Protein AF-Q6N7K7-F1 (afdb_monomer_lite)

Foldseek 3Di:
DDDDDDDDDDDDDDPDDDDDDDCPDDPPPDPPPDPVLVVLVVLLVVLVVVVQWDWDWDQDPPPRDTWTWIWGWDDDDPDIDTHTNDTDDPPDVVVVDFPADPVGDGDDDD

Secondary structure (DSSP, 8-state):
------------PPS--------------S----HHHHHHHHHHHHHHHTT-EEEEEEE-TTT--EEEEEEEEEEETTEEEEEEEEEPPSS-HHHH-PPBPTTSSB----

Organism: Rhodopseudomonas palustris (strain ATCC BAA-98 / CGA009) (NCBI:txid258594)

Structure (mmCIF, N/CA/C/O backbone):
data_AF-Q6N7K7-F1
#
_entry.id   AF-Q6N7K7-F1
#
loop_
_atom_site.group_PDB
_atom_site.id
_atom_site.type_symbol
_atom_site.label_atom_id
_atom_site.label_alt_id
_atom_site.label_comp_id
_atom_site.label_asym_id
_atom_site.label_entity_id
_atom_site.label_seq_id
_atom_site.pdbx_PDB_ins_code
_atom_site.Cartn_x
_atom_site.Cartn_y
_atom_site.Cartn_z
_atom_site.occupancy
_atom_site.B_iso_or_equiv
_atom_site.auth_seq_id
_atom_site.auth_comp_id
_atom_site.auth_asym_id
_atom_site.auth_atom_id
_atom_site.pdbx_PDB_model_num
ATOM 1 N N . MET A 1 1 ? -60.579 -56.549 -20.892 1.00 37.28 1 MET A N 1
ATOM 2 C CA . MET A 1 1 ? -60.258 -57.790 -21.627 1.00 37.28 1 MET A CA 1
ATOM 3 C C . MET A 1 1 ? -58.880 -57.638 -22.254 1.00 37.28 1 MET A C 1
ATOM 5 O O . MET A 1 1 ? -58.691 -56.672 -22.971 1.00 37.28 1 MET A O 1
ATOM 9 N N . ASN A 1 2 ? -57.978 -58.568 -21.915 1.00 38.53 2 ASN A N 1
ATOM 10 C CA . ASN A 1 2 ? -56.699 -58.967 -22.539 1.00 38.53 2 ASN A CA 1
ATOM 11 C C . ASN A 1 2 ? -55.627 -57.902 -22.849 1.00 38.53 2 ASN A C 1
ATOM 13 O O . ASN A 1 2 ? -55.846 -57.016 -23.657 1.00 38.53 2 ASN A O 1
ATOM 17 N N . ILE A 1 3 ? -54.499 -57.844 -22.122 1.00 47.34 3 ILE A N 1
ATOM 18 C CA . ILE A 1 3 ? -53.346 -58.777 -21.9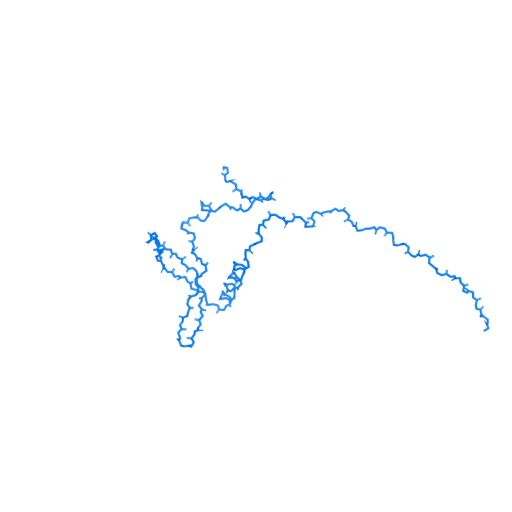66 1.00 47.34 3 ILE A CA 1
ATOM 19 C C . ILE A 1 3 ? -52.261 -58.556 -23.044 1.00 47.34 3 ILE A C 1
ATOM 21 O O . ILE A 1 3 ? -52.442 -58.873 -24.210 1.00 47.34 3 ILE A O 1
ATOM 25 N N . ALA A 1 4 ? -51.121 -58.069 -22.542 1.00 47.25 4 ALA A N 1
ATOM 26 C CA . ALA A 1 4 ? -49.721 -58.356 -22.876 1.00 47.25 4 ALA A CA 1
ATOM 27 C C . ALA A 1 4 ? -49.215 -58.320 -24.331 1.00 47.25 4 ALA A C 1
ATOM 29 O O . ALA A 1 4 ? -49.507 -59.169 -25.163 1.00 47.25 4 ALA A O 1
ATOM 30 N N . GLY A 1 5 ? -48.225 -57.444 -24.520 1.00 46.12 5 GLY A N 1
ATOM 31 C CA . GLY A 1 5 ? -47.206 -57.542 -25.560 1.00 46.12 5 GLY A CA 1
ATOM 32 C C . GLY A 1 5 ? -45.954 -56.760 -25.164 1.00 46.12 5 GLY A C 1
ATOM 33 O O . GLY A 1 5 ? -45.655 -55.732 -25.759 1.00 46.12 5 GLY A O 1
ATOM 34 N N . ARG A 1 6 ? -45.239 -57.214 -24.123 1.00 48.81 6 ARG A N 1
ATOM 35 C CA . ARG A 1 6 ? -43.880 -56.738 -23.806 1.00 48.81 6 ARG A CA 1
ATOM 36 C C . ARG A 1 6 ? -42.963 -56.995 -25.010 1.00 48.81 6 ARG A C 1
ATOM 38 O O . ARG A 1 6 ? -42.866 -58.132 -25.462 1.00 48.81 6 ARG A O 1
ATOM 45 N N . ARG A 1 7 ? -42.219 -55.980 -25.451 1.00 55.69 7 ARG A N 1
ATOM 46 C CA . ARG A 1 7 ? -40.924 -56.151 -26.132 1.00 55.69 7 ARG A CA 1
ATOM 47 C C . ARG A 1 7 ? -39.838 -55.447 -25.302 1.00 55.69 7 ARG A C 1
ATOM 49 O O . ARG A 1 7 ? -40.153 -54.441 -24.666 1.00 55.69 7 ARG A O 1
ATOM 56 N N . PRO A 1 8 ? -38.618 -56.004 -25.224 1.00 50.25 8 PRO A N 1
ATOM 57 C CA . PRO A 1 8 ? -37.585 -55.554 -24.297 1.00 50.25 8 PRO A CA 1
ATOM 58 C C . PRO A 1 8 ? -36.892 -54.269 -24.764 1.00 50.25 8 PRO A C 1
ATOM 60 O O . PRO A 1 8 ? -36.910 -53.918 -25.941 1.00 50.25 8 PRO A O 1
ATOM 63 N N . ALA A 1 9 ? -36.297 -53.584 -23.791 1.00 51.38 9 ALA A N 1
ATOM 64 C CA . ALA A 1 9 ? -35.598 -52.316 -23.918 1.00 51.38 9 ALA A CA 1
ATOM 65 C C . ALA A 1 9 ? -34.130 -52.456 -24.376 1.00 51.38 9 ALA A C 1
ATOM 67 O O . ALA A 1 9 ? -33.501 -53.481 -24.118 1.00 51.38 9 ALA A O 1
ATOM 68 N N . ALA A 1 10 ? -33.623 -51.328 -24.901 1.00 52.44 10 ALA A N 1
ATOM 69 C CA . ALA A 1 10 ? -32.238 -50.816 -24.943 1.00 52.44 10 ALA A CA 1
ATOM 70 C C . ALA A 1 10 ? -31.528 -50.792 -26.319 1.00 52.44 10 ALA A C 1
ATOM 72 O O . ALA A 1 10 ? -31.770 -51.681 -27.133 1.00 52.44 10 ALA A O 1
ATOM 73 N N . PRO A 1 11 ? -30.600 -49.834 -26.567 1.00 48.53 11 PRO A N 1
ATOM 74 C CA . PRO A 1 11 ? -30.250 -48.638 -25.786 1.00 48.53 11 PRO A CA 1
ATOM 75 C C . PRO A 1 11 ? -30.586 -47.314 -26.504 1.00 48.53 11 PRO A C 1
ATOM 77 O O . PRO A 1 11 ? -30.493 -47.180 -27.722 1.00 48.53 11 PRO A O 1
ATOM 80 N N . LEU A 1 12 ? -30.925 -46.299 -25.709 1.00 52.81 12 LEU A N 1
ATOM 81 C CA . LEU A 1 12 ? -30.865 -44.899 -26.120 1.00 52.81 12 LEU A CA 1
ATOM 82 C C . LEU A 1 12 ? -29.385 -44.516 -26.253 1.00 52.81 12 LEU A C 1
ATOM 84 O O . LEU A 1 12 ? -28.721 -44.274 -25.248 1.00 52.81 12 LEU A O 1
ATOM 88 N N . HIS A 1 13 ? -28.864 -44.466 -27.476 1.00 56.09 13 HIS A N 1
ATOM 89 C CA . HIS A 1 13 ? -27.692 -43.642 -27.752 1.00 56.09 13 HIS A CA 1
ATOM 90 C C . HIS A 1 13 ? -28.170 -42.187 -27.869 1.00 56.09 13 HIS A C 1
ATOM 92 O O . HIS A 1 13 ? -29.000 -41.910 -28.740 1.00 56.09 13 HIS A O 1
ATOM 98 N N . PRO A 1 14 ? -27.705 -41.251 -27.025 1.00 62.38 14 PRO A N 1
ATOM 99 C CA . PRO A 1 14 ? -27.903 -39.838 -27.301 1.00 62.38 14 PRO A CA 1
ATOM 100 C C . PRO A 1 14 ? -27.091 -39.460 -28.552 1.00 62.38 14 PRO A C 1
ATOM 102 O O . PRO A 1 14 ? -25.920 -39.840 -28.662 1.00 62.38 14 PRO A O 1
ATOM 105 N N . PRO A 1 15 ? -27.691 -38.745 -29.515 1.00 55.19 15 PRO A N 1
ATOM 106 C CA . PRO A 1 15 ? -26.957 -38.181 -30.628 1.00 55.19 15 PRO A CA 1
ATOM 107 C C . PRO A 1 15 ? -26.253 -36.906 -30.139 1.00 55.19 15 PRO A C 1
ATOM 109 O O . PRO A 1 15 ? -26.805 -36.159 -29.337 1.00 55.19 15 PRO A O 1
ATOM 112 N N . PHE A 1 16 ? -25.061 -36.653 -30.672 1.00 55.38 16 PHE A N 1
ATOM 113 C CA . PHE A 1 16 ? -24.270 -35.433 -30.488 1.00 55.38 16 PHE A CA 1
ATOM 114 C C . PHE A 1 16 ? -23.625 -35.237 -29.108 1.00 55.38 16 PHE A C 1
ATOM 116 O O . PHE A 1 16 ? -24.264 -35.024 -28.082 1.00 55.38 16 PHE A O 1
ATOM 123 N N . GLY A 1 17 ? -22.292 -35.301 -29.132 1.00 53.22 17 GLY A N 1
ATOM 124 C CA . GLY A 1 17 ? -21.422 -34.915 -28.034 1.00 53.22 17 GLY A CA 1
ATOM 125 C C . GLY A 1 17 ? -21.401 -33.400 -27.799 1.00 53.22 17 GLY A C 1
ATOM 126 O O . GLY A 1 17 ? -22.052 -32.641 -28.522 1.00 53.22 17 GLY A O 1
ATOM 127 N N . PRO A 1 18 ? -20.657 -32.957 -26.774 1.00 58.69 18 PRO A N 1
ATOM 128 C CA . PRO A 1 18 ? -20.557 -31.546 -26.428 1.00 58.69 18 PRO A CA 1
ATOM 129 C C . PRO A 1 18 ? -19.988 -30.738 -27.608 1.00 58.69 18 PRO A C 1
ATOM 131 O O . PRO A 1 18 ? -19.100 -31.237 -28.308 1.00 58.69 18 PRO A O 1
ATOM 134 N N . PRO A 1 19 ? -20.471 -29.504 -27.847 1.00 54.28 19 PRO A N 1
ATOM 135 C CA . PRO A 1 19 ? -19.916 -28.638 -28.874 1.00 54.28 19 PRO A CA 1
ATOM 136 C C . PRO A 1 19 ? -18.437 -28.361 -28.582 1.00 54.28 19 PRO A C 1
ATOM 138 O O . PRO A 1 19 ? -18.074 -27.668 -27.635 1.00 54.28 19 PRO A O 1
ATOM 141 N N . SER A 1 20 ? -17.583 -28.924 -29.430 1.00 63.03 20 SER A N 1
ATOM 142 C CA . SER A 1 20 ? -16.201 -28.517 -29.636 1.00 63.03 20 SER A CA 1
ATOM 143 C C . SER A 1 20 ? -16.190 -27.117 -30.249 1.00 63.03 20 SER A C 1
ATOM 145 O O . SER A 1 20 ? -16.607 -26.957 -31.397 1.00 63.03 20 SER A O 1
ATOM 147 N N . GLY A 1 21 ? -15.719 -26.107 -29.517 1.00 52.62 21 GLY A N 1
ATOM 148 C CA . GLY A 1 21 ? -15.513 -24.784 -30.110 1.00 52.62 21 GLY A CA 1
ATOM 149 C C . GLY A 1 21 ? -15.531 -23.628 -29.124 1.00 52.62 21 GLY A C 1
ATOM 150 O O . GLY A 1 21 ? -16.457 -22.827 -29.126 1.00 52.62 21 GLY A O 1
ATOM 151 N N . GLY A 1 22 ? -14.484 -23.524 -28.317 1.00 45.19 22 GLY A N 1
ATOM 152 C CA . GLY A 1 22 ? -14.170 -22.326 -27.548 1.00 45.19 22 GLY A CA 1
ATOM 153 C C . GLY A 1 22 ? -13.113 -22.660 -26.503 1.00 45.19 22 GLY A C 1
ATOM 154 O O . GLY A 1 22 ? -13.268 -23.680 -25.829 1.00 45.19 22 GLY A O 1
ATOM 155 N N . PRO A 1 23 ? -12.042 -21.865 -26.346 1.00 43.69 23 PRO A N 1
ATOM 156 C CA . PRO A 1 23 ? -11.114 -22.037 -25.242 1.00 43.69 23 PRO A CA 1
ATOM 157 C C . PRO A 1 23 ? -11.798 -21.539 -23.962 1.00 43.69 23 PRO A C 1
ATOM 159 O O . PRO A 1 23 ? -11.481 -20.482 -23.431 1.00 43.69 23 PRO A O 1
ATOM 162 N N . PHE A 1 24 ? -12.781 -22.287 -23.467 1.00 48.78 24 PHE A N 1
ATOM 163 C CA . PHE A 1 24 ? -13.138 -22.216 -22.062 1.00 48.78 24 PHE A CA 1
ATOM 164 C C . PHE A 1 24 ? -12.042 -22.975 -21.314 1.00 48.78 24 PHE A C 1
ATOM 166 O O . PHE A 1 24 ? -11.950 -24.194 -21.413 1.00 48.78 24 PHE A O 1
ATOM 173 N N . PHE A 1 25 ? -11.203 -22.210 -20.616 1.00 44.50 25 PHE A N 1
ATOM 174 C CA . PHE A 1 25 ? -10.098 -22.654 -19.765 1.00 44.50 25 PHE A CA 1
ATOM 175 C C . PHE A 1 25 ? -8.890 -23.289 -20.473 1.00 44.50 25 PHE A C 1
ATOM 177 O O . PHE A 1 25 ? -8.724 -24.501 -20.547 1.00 44.50 25 PHE A O 1
ATOM 184 N N . CYS A 1 26 ? -7.958 -22.421 -20.864 1.00 46.56 26 CYS A N 1
ATOM 185 C CA . CYS A 1 26 ? -6.532 -22.681 -20.672 1.00 46.56 26 CYS A CA 1
ATOM 186 C C . CYS A 1 26 ? -5.885 -21.386 -20.150 1.00 46.56 26 CYS A C 1
ATOM 188 O O . CYS A 1 26 ? -5.195 -20.684 -20.877 1.00 46.56 26 CYS A O 1
ATOM 190 N N . GLN A 1 27 ? -6.200 -21.002 -18.910 1.00 46.91 27 GLN A N 1
ATOM 191 C CA . GLN A 1 27 ? -5.456 -19.975 -18.167 1.00 46.91 27 GLN A CA 1
ATOM 192 C C . GLN A 1 27 ? -4.796 -20.654 -16.969 1.00 46.91 27 GLN A C 1
ATOM 194 O O . GLN A 1 27 ? -5.143 -20.419 -15.821 1.00 46.91 27 GLN A O 1
ATOM 199 N N . GLU A 1 28 ? -3.872 -21.559 -17.266 1.00 54.41 28 GLU A N 1
ATOM 200 C CA . GLU A 1 28 ? -3.092 -22.293 -16.271 1.00 54.41 28 GLU A CA 1
ATOM 201 C C . GLU A 1 28 ? -1.603 -22.018 -16.507 1.00 54.41 28 GLU A C 1
ATOM 203 O O . GLU A 1 28 ? -0.852 -22.962 -16.660 1.00 54.41 28 GLU A O 1
ATOM 208 N N . LEU A 1 29 ? -1.171 -20.751 -16.627 1.00 57.41 29 LEU A N 1
ATOM 209 C CA . LEU A 1 29 ? 0.247 -20.341 -16.530 1.00 57.41 29 LEU A CA 1
ATOM 210 C C . LEU A 1 29 ? 0.390 -18.842 -16.176 1.00 57.41 29 LEU A C 1
ATOM 212 O O . LEU A 1 29 ? 1.009 -18.056 -16.885 1.00 57.41 29 LEU A O 1
ATOM 216 N N . ALA A 1 30 ? -0.155 -18.439 -15.037 1.00 57.00 30 ALA A N 1
ATOM 217 C CA . ALA A 1 30 ? 0.433 -17.387 -14.211 1.00 57.00 30 ALA A CA 1
ATOM 218 C C . ALA A 1 30 ? 0.412 -17.963 -12.799 1.00 57.00 30 ALA A C 1
ATOM 220 O O . ALA A 1 30 ? -0.584 -18.597 -12.448 1.00 57.00 30 ALA A O 1
ATOM 221 N N . MET A 1 31 ? 1.489 -17.841 -12.012 1.00 60.69 31 MET A N 1
ATOM 222 C CA . MET A 1 31 ? 1.417 -18.310 -10.624 1.00 60.69 31 MET A CA 1
ATOM 223 C C . MET A 1 31 ? 0.152 -17.709 -10.003 1.00 60.69 31 MET A C 1
ATOM 225 O O . MET A 1 31 ? -0.002 -16.484 -10.082 1.00 60.69 31 MET A O 1
ATOM 229 N N . PRO A 1 32 ? -0.771 -18.532 -9.469 1.00 79.19 32 PRO A N 1
ATOM 230 C CA . PRO A 1 32 ? -1.976 -18.005 -8.861 1.00 79.19 32 PRO A CA 1
ATOM 231 C C . PRO A 1 32 ? -1.525 -16.975 -7.835 1.00 79.19 32 PRO A C 1
ATOM 233 O O . PRO A 1 32 ? -0.543 -17.201 -7.120 1.00 79.19 32 PRO A O 1
ATOM 236 N N . ILE A 1 33 ? -2.182 -15.814 -7.840 1.00 80.94 33 ILE A N 1
ATOM 237 C CA . ILE A 1 33 ? -1.932 -14.764 -6.856 1.00 80.94 33 ILE A CA 1
ATOM 238 C C . ILE A 1 33 ? -1.785 -15.447 -5.489 1.00 80.94 33 ILE A C 1
ATOM 240 O O . ILE A 1 33 ? -2.689 -16.197 -5.113 1.00 80.94 33 ILE A O 1
ATOM 244 N N . PRO A 1 34 ? -0.653 -15.275 -4.781 1.00 89.75 34 PRO A N 1
ATOM 245 C CA . PRO A 1 34 ? -0.402 -16.038 -3.569 1.00 89.75 34 PRO A CA 1
ATOM 246 C C . PRO A 1 34 ? -1.552 -15.910 -2.566 1.00 89.75 34 PRO A C 1
ATOM 248 O O . PRO A 1 34 ? -2.106 -14.823 -2.402 1.00 89.75 34 PRO A O 1
ATOM 251 N N . ASP A 1 35 ? 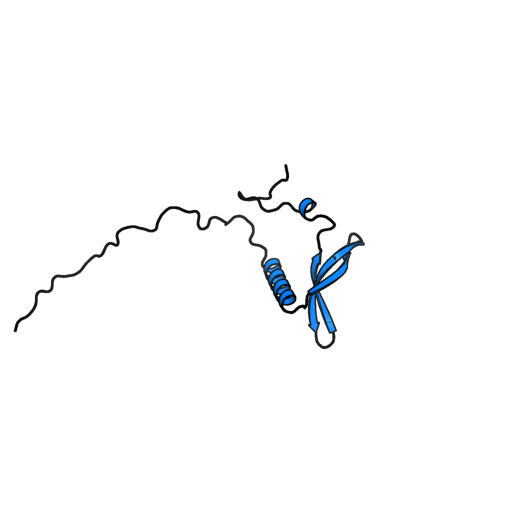-1.857 -16.975 -1.819 1.00 88.88 35 ASP A N 1
ATOM 252 C CA . ASP A 1 35 ? -2.989 -16.997 -0.875 1.00 88.88 35 ASP A CA 1
ATOM 253 C C . ASP A 1 35 ? -2.987 -15.829 0.118 1.00 88.88 35 ASP A C 1
ATOM 255 O O . ASP A 1 35 ? -4.039 -15.386 0.583 1.00 88.88 35 ASP A O 1
ATOM 259 N N . HIS A 1 36 ? -1.804 -15.350 0.510 1.00 88.19 36 HIS A N 1
ATOM 260 C CA . HIS A 1 36 ? -1.687 -14.186 1.386 1.00 88.19 36 HIS A CA 1
ATOM 261 C C . HIS A 1 36 ? -2.140 -12.901 0.677 1.00 88.19 36 HIS A C 1
ATOM 263 O O . HIS A 1 36 ? -2.857 -12.105 1.273 1.00 88.19 36 HIS A O 1
ATOM 269 N N . ALA A 1 37 ? -1.795 -12.724 -0.600 1.00 90.94 37 ALA A N 1
ATOM 270 C CA . ALA A 1 37 ? -2.191 -11.568 -1.392 1.00 90.94 37 ALA A CA 1
ATOM 271 C C . ALA A 1 37 ? -3.706 -11.572 -1.651 1.00 90.94 37 ALA A C 1
ATOM 273 O O . ALA A 1 37 ? -4.364 -10.552 -1.448 1.00 90.94 37 ALA A O 1
ATOM 274 N N . SER A 1 38 ? -4.292 -12.726 -1.990 1.00 90.94 38 SER A N 1
ATOM 275 C CA . SER A 1 38 ? -5.747 -12.849 -2.151 1.00 90.94 38 SER A CA 1
ATOM 276 C C . SER A 1 38 ? -6.511 -12.588 -0.851 1.00 90.94 38 SER A C 1
ATOM 278 O O . SER A 1 38 ? -7.518 -11.881 -0.869 1.00 90.94 38 SER A O 1
ATOM 280 N N . ARG A 1 39 ? -6.033 -13.105 0.289 1.00 92.31 39 ARG A N 1
ATOM 281 C CA . ARG A 1 39 ? -6.641 -12.828 1.603 1.00 92.31 39 ARG A CA 1
ATOM 282 C C . ARG A 1 39 ? -6.542 -11.354 1.983 1.00 92.31 39 ARG A C 1
ATOM 284 O O . ARG A 1 39 ? -7.542 -10.777 2.394 1.00 92.31 39 ARG A O 1
ATOM 291 N N . ASN A 1 40 ? -5.384 -10.730 1.783 1.00 92.25 40 ASN A N 1
ATOM 292 C CA . ASN A 1 40 ? -5.201 -9.301 2.040 1.00 92.25 40 ASN A CA 1
ATOM 293 C C . ASN A 1 40 ? -6.162 -8.452 1.200 1.00 92.25 40 ASN A C 1
ATOM 295 O O . ASN A 1 40 ? -6.794 -7.538 1.724 1.00 92.25 40 ASN A O 1
ATOM 299 N N . PHE A 1 41 ? -6.334 -8.794 -0.079 1.00 94.06 41 PHE A N 1
ATOM 300 C CA . PHE A 1 41 ? -7.288 -8.113 -0.949 1.00 94.06 41 PHE A CA 1
ATOM 301 C C . PHE A 1 41 ? -8.737 -8.258 -0.460 1.00 94.06 41 PHE A C 1
ATOM 303 O O . PHE A 1 41 ? -9.490 -7.286 -0.467 1.00 94.06 41 PHE A O 1
ATOM 310 N N . GLN A 1 42 ? -9.134 -9.438 0.028 1.00 94.25 42 GLN A N 1
ATOM 311 C CA . GLN A 1 42 ? -10.460 -9.632 0.626 1.00 94.25 42 GLN A CA 1
ATOM 312 C C . GLN A 1 42 ? -10.658 -8.778 1.885 1.00 94.25 42 GLN A C 1
ATOM 314 O O . GLN A 1 42 ? -11.715 -8.165 2.037 1.00 94.25 42 GLN A O 1
ATOM 319 N N . THR A 1 43 ? -9.648 -8.682 2.753 1.00 93.62 43 THR A N 1
ATOM 320 C CA . THR A 1 43 ? -9.689 -7.798 3.927 1.00 93.62 43 THR A CA 1
ATOM 321 C C . THR A 1 43 ? -9.821 -6.334 3.514 1.00 93.62 43 THR A C 1
ATOM 323 O O . THR A 1 43 ? -10.652 -5.620 4.071 1.00 93.62 43 THR A O 1
ATOM 326 N N . LEU A 1 44 ? -9.070 -5.896 2.498 1.00 94.75 44 LEU A N 1
ATOM 327 C CA . LEU A 1 44 ? -9.162 -4.540 1.957 1.00 94.75 44 LEU A CA 1
ATOM 328 C C . LEU A 1 44 ? -10.575 -4.238 1.431 1.00 94.75 44 LEU A C 1
ATOM 330 O O . LEU A 1 44 ? -11.142 -3.199 1.760 1.00 94.75 44 LEU A O 1
ATOM 334 N N . LEU A 1 45 ? -11.174 -5.156 0.661 1.00 95.81 45 LEU A N 1
ATOM 335 C CA . LEU A 1 45 ? -12.549 -5.013 0.170 1.00 95.81 45 LEU A CA 1
ATOM 336 C C . LEU A 1 45 ? -13.568 -4.925 1.309 1.00 95.81 45 LEU A C 1
ATOM 338 O O . LEU A 1 45 ? -14.542 -4.181 1.206 1.00 95.81 45 LEU A O 1
ATOM 342 N N . GLN A 1 46 ? -13.371 -5.696 2.378 1.00 95.50 46 GLN A N 1
ATOM 343 C CA . GLN A 1 46 ? -14.263 -5.662 3.529 1.00 95.50 46 GLN A CA 1
ATOM 344 C C . GLN A 1 46 ? -14.144 -4.343 4.296 1.00 95.50 46 GLN A C 1
ATOM 346 O O . GLN A 1 46 ? -15.169 -3.750 4.618 1.00 95.50 46 GLN A O 1
ATOM 351 N N . ALA A 1 47 ? -12.923 -3.860 4.530 1.00 95.88 47 ALA A N 1
ATOM 352 C CA . ALA A 1 47 ? -12.690 -2.560 5.151 1.00 95.88 47 ALA A CA 1
ATOM 353 C C . ALA A 1 47 ? -13.305 -1.425 4.318 1.00 95.88 47 ALA A C 1
ATOM 355 O O . ALA A 1 47 ? -13.993 -0.570 4.861 1.00 95.88 47 ALA A O 1
ATOM 356 N N . ALA A 1 48 ? -13.162 -1.475 2.988 1.00 95.94 48 ALA A N 1
ATOM 357 C CA . ALA A 1 48 ? -13.775 -0.506 2.078 1.00 95.94 48 ALA A CA 1
ATOM 358 C C . ALA A 1 48 ? -15.302 -0.451 2.211 1.00 95.94 48 ALA A C 1
ATOM 360 O O . ALA A 1 48 ? -15.887 0.624 2.213 1.00 95.94 48 ALA A O 1
ATOM 361 N N . ARG A 1 49 ? -15.956 -1.613 2.329 1.00 96.94 49 ARG A N 1
ATOM 362 C CA . ARG A 1 49 ? -17.418 -1.706 2.490 1.00 96.94 49 ARG A CA 1
ATOM 363 C C . ARG A 1 49 ? -17.913 -1.172 3.828 1.00 96.94 49 ARG A C 1
ATOM 365 O O . ARG A 1 49 ? -19.081 -0.815 3.925 1.00 96.94 49 ARG A O 1
ATOM 372 N N . ASN A 1 50 ? -17.047 -1.175 4.833 1.00 95.50 50 ASN A N 1
ATOM 373 C CA . ASN A 1 50 ? -17.361 -0.730 6.180 1.00 95.50 50 ASN A CA 1
ATOM 374 C C . ASN A 1 50 ? -16.929 0.724 6.442 1.00 95.50 50 ASN A C 1
ATOM 376 O O . ASN A 1 50 ? -17.061 1.180 7.570 1.00 95.50 50 ASN A O 1
ATOM 380 N N . ASP A 1 51 ? -16.404 1.431 5.432 1.00 94.75 51 ASP A N 1
ATOM 381 C C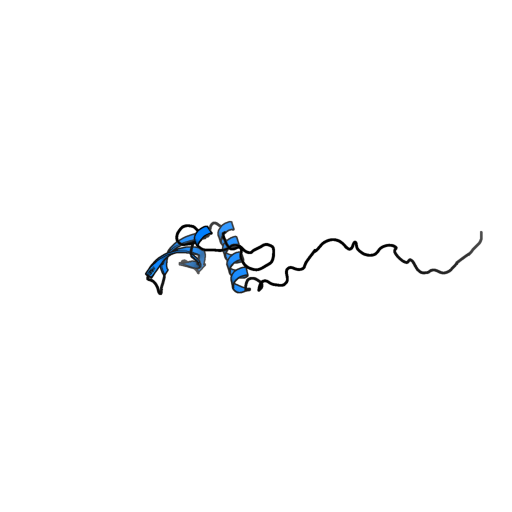A . ASP A 1 51 ? -15.784 2.758 5.575 1.00 94.75 51 ASP A CA 1
ATOM 382 C C . ASP A 1 51 ? -14.573 2.785 6.537 1.00 94.75 51 ASP A C 1
ATOM 384 O O . ASP A 1 51 ? -14.171 3.832 7.039 1.00 94.75 51 ASP A O 1
ATOM 388 N N . ASP A 1 52 ? -13.929 1.632 6.729 1.00 96.38 52 ASP A N 1
ATOM 389 C CA . ASP A 1 52 ? -12.777 1.427 7.611 1.00 96.38 52 ASP A CA 1
ATOM 390 C C . ASP A 1 52 ? -11.442 1.486 6.839 1.00 96.38 52 ASP A C 1
ATOM 392 O O . ASP A 1 52 ? -10.473 0.801 7.173 1.00 96.38 52 ASP A O 1
ATOM 396 N N . LEU A 1 53 ? -11.371 2.263 5.754 1.00 96.38 53 LEU A N 1
ATOM 397 C CA . LEU A 1 53 ? -10.122 2.483 5.021 1.00 96.38 53 LEU A CA 1
ATOM 398 C C . LEU A 1 53 ? -9.434 3.767 5.462 1.00 96.38 53 LEU A C 1
ATOM 400 O O . LEU A 1 53 ? -10.037 4.837 5.508 1.00 96.38 53 LEU A O 1
ATOM 404 N N . ALA A 1 54 ? -8.128 3.664 5.688 1.00 96.12 54 ALA A N 1
ATOM 405 C CA . ALA A 1 54 ? -7.262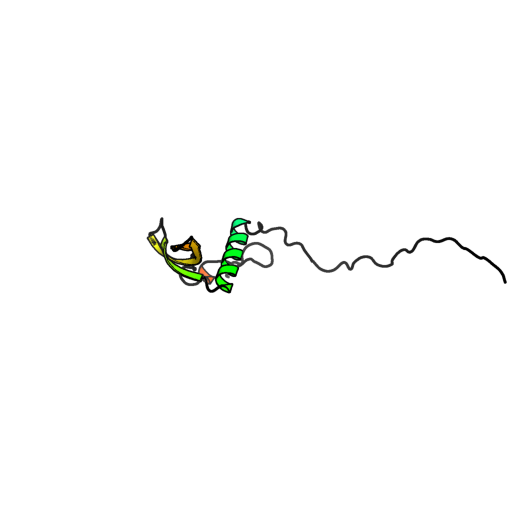 4.802 5.939 1.00 96.12 54 ALA A CA 1
ATOM 406 C C . ALA A 1 54 ? -6.134 4.864 4.907 1.00 96.12 54 ALA A C 1
ATOM 408 O O . ALA A 1 54 ? -5.604 3.842 4.467 1.00 96.12 54 ALA A O 1
ATOM 409 N N . LEU A 1 55 ? -5.741 6.089 4.560 1.00 96.19 55 LEU A N 1
ATOM 410 C CA . LEU A 1 55 ? -4.500 6.368 3.852 1.00 96.19 55 LEU A CA 1
ATOM 411 C C . LEU A 1 55 ? -3.538 7.029 4.836 1.00 96.19 55 LEU A C 1
ATOM 413 O O . LEU A 1 55 ? -3.882 8.033 5.459 1.00 96.19 55 LEU A O 1
ATOM 417 N N . MET A 1 56 ? -2.349 6.456 4.984 1.00 95.19 56 MET A N 1
ATOM 418 C CA . MET A 1 56 ? -1.352 6.911 5.947 1.00 95.19 56 MET A CA 1
ATOM 419 C C . MET A 1 56 ? -0.075 7.336 5.238 1.00 95.19 56 MET A C 1
ATOM 421 O O . MET A 1 56 ? 0.414 6.648 4.348 1.00 95.19 56 MET A O 1
ATOM 425 N N . GLU A 1 57 ? 0.489 8.462 5.657 1.00 95.81 57 GLU A N 1
ATOM 426 C CA . GLU A 1 57 ? 1.832 8.863 5.257 1.00 95.81 57 GLU A CA 1
ATOM 427 C C . GLU A 1 57 ? 2.853 8.083 6.095 1.00 95.81 57 GLU A C 1
ATOM 429 O O . GLU A 1 57 ? 2.812 8.097 7.327 1.00 95.81 57 GLU A O 1
ATOM 434 N N . CYS A 1 58 ? 3.742 7.348 5.435 1.00 94.62 58 CYS A N 1
ATOM 435 C CA . CYS A 1 58 ? 4.764 6.525 6.068 1.00 94.62 58 CYS A CA 1
ATOM 436 C C . CYS A 1 58 ? 6.116 6.773 5.403 1.00 94.62 58 CYS A C 1
ATOM 438 O O . CYS A 1 58 ? 6.191 7.102 4.223 1.00 94.62 58 CYS A O 1
ATOM 440 N N . LEU A 1 59 ? 7.195 6.586 6.158 1.00 95.31 59 LEU A N 1
ATOM 441 C CA . LEU A 1 59 ? 8.532 6.520 5.582 1.00 95.31 59 LEU A CA 1
ATOM 442 C C . LEU A 1 59 ? 8.861 5.061 5.301 1.00 95.31 59 LEU A C 1
ATOM 444 O O . LEU A 1 59 ? 8.699 4.220 6.188 1.00 95.31 59 LEU A O 1
ATOM 448 N N . ASP A 1 60 ? 9.343 4.779 4.094 1.00 92.75 60 ASP A N 1
ATOM 449 C CA . ASP A 1 60 ? 9.957 3.494 3.789 1.00 92.75 60 ASP A CA 1
ATOM 450 C C . ASP A 1 60 ? 11.072 3.218 4.810 1.00 92.75 60 ASP A C 1
ATOM 452 O O . ASP A 1 60 ? 11.893 4.092 5.113 1.00 92.75 60 ASP A O 1
ATOM 456 N N . ALA A 1 61 ? 11.057 2.026 5.406 1.00 93.25 61 ALA A N 1
ATOM 457 C CA . ALA A 1 61 ? 11.949 1.706 6.513 1.00 93.25 61 ALA A CA 1
ATOM 458 C C . ALA A 1 61 ? 13.422 1.656 6.078 1.00 93.25 61 ALA A C 1
ATOM 460 O O . ALA A 1 61 ? 14.302 1.952 6.888 1.00 93.25 61 ALA A O 1
ATOM 461 N N . GLU A 1 62 ? 13.681 1.318 4.814 1.00 94.94 62 GLU A N 1
ATOM 462 C CA . GLU A 1 62 ? 15.022 1.191 4.254 1.00 94.94 62 GLU A CA 1
ATOM 463 C C . GLU A 1 62 ? 15.457 2.490 3.571 1.00 94.94 62 GLU A C 1
ATOM 465 O O . GLU A 1 62 ? 16.512 3.037 3.894 1.00 94.94 62 GLU A O 1
ATOM 470 N N . THR A 1 63 ? 14.639 3.021 2.658 1.00 94.31 63 THR A N 1
ATOM 471 C CA . THR A 1 63 ? 15.011 4.176 1.823 1.00 94.31 63 THR A CA 1
ATOM 472 C C . THR A 1 63 ? 14.702 5.520 2.471 1.00 94.31 63 THR A C 1
ATOM 474 O O . THR A 1 63 ? 15.255 6.539 2.057 1.00 94.31 63 THR A O 1
ATOM 477 N N . ARG A 1 64 ? 13.844 5.542 3.502 1.00 94.88 64 ARG A N 1
ATOM 478 C CA . ARG A 1 64 ? 13.337 6.760 4.163 1.00 94.88 64 ARG A CA 1
ATOM 479 C C . ARG A 1 64 ? 12.557 7.680 3.222 1.00 94.88 64 ARG A C 1
ATOM 481 O O . ARG A 1 64 ? 12.359 8.851 3.539 1.00 94.88 64 ARG A O 1
ATOM 488 N N . GLU A 1 65 ? 12.093 7.163 2.090 1.00 94.88 65 GLU A N 1
ATOM 489 C CA . GLU A 1 65 ? 11.231 7.898 1.171 1.00 94.88 65 GLU A CA 1
ATOM 490 C C . GLU A 1 65 ? 9.793 7.948 1.680 1.00 94.88 65 GLU A C 1
ATOM 492 O O . GLU A 1 65 ? 9.308 7.015 2.320 1.00 94.88 65 GLU A O 1
ATOM 497 N N . LEU A 1 66 ? 9.093 9.032 1.354 1.00 94.12 66 LEU A N 1
ATOM 498 C CA . LEU A 1 66 ? 7.683 9.184 1.682 1.00 94.12 66 LEU A CA 1
ATOM 499 C C . LEU A 1 66 ? 6.821 8.245 0.828 1.00 94.12 66 LEU A C 1
ATOM 501 O O . LEU A 1 66 ? 6.900 8.260 -0.401 1.00 94.12 66 LEU A O 1
ATOM 505 N N . ARG A 1 67 ? 5.975 7.448 1.477 1.00 95.38 67 ARG A N 1
ATOM 506 C CA . ARG A 1 67 ? 5.051 6.491 0.861 1.00 95.38 67 ARG A CA 1
ATOM 507 C C . ARG A 1 67 ? 3.659 6.670 1.458 1.00 95.38 67 ARG A C 1
ATOM 509 O O . ARG A 1 67 ? 3.509 6.802 2.669 1.00 95.38 67 ARG A O 1
ATOM 516 N N . TYR A 1 68 ? 2.635 6.632 0.612 1.00 95.25 68 TYR A N 1
ATOM 517 C CA . TYR A 1 68 ? 1.241 6.676 1.052 1.00 95.25 68 TYR A CA 1
ATOM 518 C C . TYR A 1 68 ? 0.688 5.257 1.125 1.00 95.25 68 TYR A C 1
ATOM 520 O O . TYR A 1 68 ? 0.474 4.631 0.090 1.00 95.25 68 TYR A O 1
ATOM 528 N N . VAL A 1 69 ? 0.499 4.739 2.334 1.00 95.94 69 VAL A N 1
ATOM 529 C CA . VAL A 1 69 ? 0.134 3.347 2.611 1.00 95.94 69 VAL A CA 1
ATOM 530 C C . VAL A 1 69 ? -1.373 3.216 2.807 1.00 95.94 69 VAL A C 1
ATOM 532 O O . VAL A 1 69 ? -1.973 3.942 3.597 1.00 95.94 69 VAL A O 1
ATOM 535 N N . LEU A 1 70 ? -1.978 2.279 2.079 1.00 96.25 70 LEU A N 1
ATOM 536 C CA . LEU A 1 70 ? -3.363 1.855 2.252 1.00 96.25 70 LEU A CA 1
ATOM 537 C C . LEU A 1 70 ? -3.461 0.908 3.445 1.00 96.25 70 LEU A C 1
ATOM 539 O O . LEU A 1 70 ? -2.803 -0.139 3.471 1.00 96.25 70 LEU A O 1
ATOM 543 N N . CYS A 1 71 ? -4.324 1.257 4.394 1.00 96.62 71 CYS A N 1
ATOM 544 C CA . CYS A 1 71 ? -4.528 0.509 5.624 1.00 96.62 71 CYS A CA 1
ATOM 545 C C . CYS A 1 71 ? -6.006 0.159 5.824 1.00 96.62 71 CYS A C 1
ATOM 547 O O . CYS A 1 71 ? -6.879 1.003 5.615 1.00 96.62 71 CYS A O 1
ATOM 549 N N .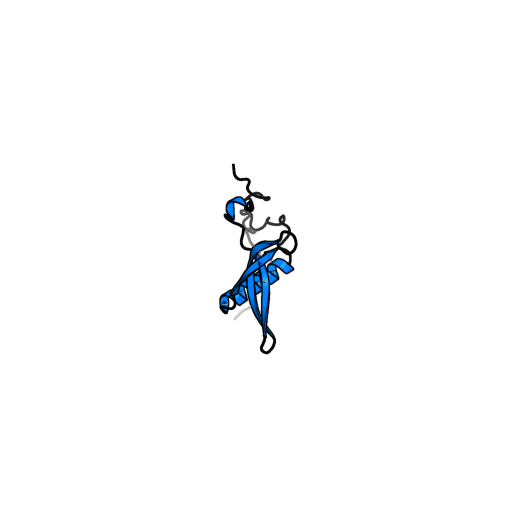 ALA A 1 72 ? -6.283 -1.060 6.295 1.00 96.50 72 ALA A N 1
ATOM 550 C CA . ALA A 1 72 ? -7.546 -1.338 6.982 1.00 96.50 72 ALA A CA 1
ATOM 551 C C . ALA A 1 72 ? -7.449 -0.836 8.418 1.00 96.50 72 ALA A C 1
ATOM 553 O O . ALA A 1 72 ? -6.442 -1.064 9.095 1.00 96.50 72 ALA A O 1
ATOM 554 N N . VAL A 1 73 ? -8.516 -0.200 8.878 1.00 95.88 73 VAL A N 1
ATOM 555 C CA . VAL A 1 73 ? -8.706 0.200 10.263 1.00 95.88 73 VAL A CA 1
ATOM 556 C C . VAL A 1 73 ? -9.509 -0.889 10.962 1.00 95.88 73 VAL A C 1
ATOM 558 O O . VAL A 1 73 ? -10.599 -1.260 10.544 1.00 95.88 73 VAL A O 1
ATOM 561 N N . GLY A 1 74 ? -8.944 -1.437 12.025 1.00 92.31 74 GLY A N 1
ATOM 562 C CA . GLY A 1 74 ? -9.632 -2.317 12.956 1.00 92.31 74 GLY A CA 1
ATOM 563 C C . GLY A 1 74 ? -9.684 -1.689 14.339 1.00 92.31 74 GLY A C 1
ATOM 564 O O . GLY A 1 74 ? -9.076 -0.648 14.600 1.00 92.31 74 GLY A O 1
ATOM 565 N N . ARG A 1 75 ? -10.383 -2.362 15.248 1.00 91.62 75 ARG A N 1
ATOM 566 C CA . ARG A 1 75 ? -10.326 -2.070 16.679 1.00 91.62 75 ARG A CA 1
ATOM 567 C C . ARG A 1 75 ? -9.830 -3.288 17.433 1.00 91.62 75 ARG A C 1
ATOM 569 O O . ARG A 1 75 ? -10.278 -4.399 17.154 1.00 91.62 75 ARG A O 1
ATOM 576 N N . ASP A 1 76 ? -8.948 -3.051 18.390 1.00 90.69 76 ASP A N 1
ATOM 577 C CA . ASP A 1 76 ? -8.543 -4.024 19.397 1.00 90.69 76 ASP A CA 1
ATOM 578 C C . ASP A 1 76 ? -8.791 -3.405 20.776 1.00 90.69 76 ASP A C 1
ATOM 580 O O . ASP A 1 76 ? -8.065 -2.523 21.231 1.00 90.69 76 ASP A O 1
ATOM 584 N N . GLY A 1 77 ? -9.916 -3.778 21.392 1.00 90.50 77 GLY A N 1
ATOM 585 C CA . GLY A 1 77 ? -10.436 -3.086 22.571 1.00 90.50 77 GLY A CA 1
ATOM 586 C C . GLY A 1 77 ? -10.782 -1.625 22.269 1.00 90.50 77 GLY A C 1
ATOM 587 O O . GLY A 1 77 ? -11.626 -1.344 21.416 1.00 90.50 77 GLY A O 1
ATOM 588 N N . GLU A 1 78 ? -10.127 -0.709 22.980 1.00 90.94 78 GLU A N 1
ATOM 589 C CA . GLU A 1 78 ? -10.292 0.742 22.813 1.00 90.94 78 GLU A CA 1
ATOM 590 C C . GLU A 1 78 ? -9.295 1.342 21.803 1.00 90.94 78 GLU A C 1
ATOM 592 O O . GLU A 1 78 ? -9.407 2.520 21.455 1.00 90.94 78 GLU A O 1
ATOM 597 N N . ASP A 1 79 ? -8.339 0.546 21.312 1.00 93.44 79 ASP A N 1
ATOM 598 C CA . ASP A 1 79 ? -7.286 1.002 20.411 1.00 93.44 79 ASP A CA 1
ATOM 599 C C . ASP A 1 79 ? -7.656 0.782 18.939 1.00 93.44 79 ASP A C 1
ATOM 601 O O . ASP A 1 79 ? -8.305 -0.198 18.558 1.00 93.44 79 ASP A O 1
ATOM 605 N N . TYR A 1 80 ? -7.196 1.696 18.083 1.00 91.50 80 TYR A N 1
ATOM 606 C CA . TYR A 1 80 ? -7.262 1.526 16.634 1.00 91.50 80 TYR A CA 1
ATOM 607 C C . TYR A 1 80 ? -6.026 0.790 16.133 1.00 91.50 80 TYR A C 1
ATOM 609 O O . TYR A 1 80 ? -4.893 1.195 16.395 1.00 91.50 80 TYR A O 1
ATOM 617 N N . VAL A 1 81 ? -6.255 -0.255 15.343 1.00 94.31 81 VAL A N 1
ATOM 618 C CA . VAL A 1 81 ? -5.192 -1.029 14.704 1.00 94.31 81 VAL A CA 1
ATOM 619 C C . VAL A 1 81 ? -5.213 -0.750 13.212 1.00 94.31 81 VAL A C 1
ATOM 621 O O . VAL A 1 81 ? -6.233 -0.928 12.553 1.00 94.31 81 VAL A O 1
ATOM 624 N N . PHE A 1 82 ? -4.072 -0.341 12.669 1.00 94.56 82 PHE A N 1
ATOM 625 C CA . PHE A 1 82 ? -3.907 -0.094 11.242 1.00 94.56 82 PHE A CA 1
ATOM 626 C C . PHE A 1 82 ? -3.149 -1.260 10.618 1.00 94.56 82 PHE A C 1
ATOM 628 O O . PHE A 1 82 ? -1.995 -1.511 10.959 1.00 94.56 82 PHE A O 1
ATOM 635 N N . THR A 1 83 ? -3.802 -1.980 9.710 1.00 94.31 83 THR A N 1
ATOM 636 C CA . THR A 1 83 ? -3.192 -3.090 8.971 1.00 94.31 83 THR A CA 1
ATOM 637 C C . THR A 1 83 ? -2.764 -2.602 7.588 1.00 94.31 83 THR A C 1
ATOM 639 O O . THR A 1 83 ? -3.643 -2.382 6.751 1.00 94.31 83 THR A O 1
ATOM 642 N N . PRO A 1 84 ? -1.457 -2.419 7.321 1.00 93.94 84 PRO A N 1
ATOM 643 C CA . PRO A 1 84 ? -0.976 -1.951 6.025 1.00 93.94 84 PRO A CA 1
ATOM 644 C C . PRO A 1 84 ? -1.046 -3.066 4.974 1.00 93.94 84 PRO A C 1
ATOM 646 O O . PRO A 1 84 ? -0.613 -4.190 5.224 1.00 93.94 84 PRO A O 1
ATOM 649 N N . PHE A 1 85 ? -1.548 -2.750 3.779 1.00 92.94 85 PHE A N 1
ATOM 650 C CA . PHE A 1 85 ? -1.603 -3.701 2.657 1.00 92.94 85 PHE A CA 1
ATOM 651 C C . PHE A 1 85 ? -0.599 -3.401 1.553 1.00 92.94 85 PHE A C 1
ATOM 653 O O . PHE A 1 85 ? -0.106 -4.319 0.901 1.00 92.94 85 PHE A O 1
ATOM 660 N N . GLY A 1 86 ? -0.315 -2.124 1.324 1.00 92.25 86 GLY A N 1
ATOM 661 C CA . GLY A 1 86 ? 0.579 -1.677 0.267 1.00 92.25 86 GLY A CA 1
ATOM 662 C C . GLY A 1 86 ? 0.576 -0.163 0.153 1.00 92.25 86 GLY A C 1
ATOM 663 O O . GLY A 1 86 ? -0.306 0.504 0.691 1.00 92.25 86 GLY A O 1
ATOM 664 N N . HIS A 1 87 ? 1.570 0.383 -0.537 1.00 93.62 87 HIS A N 1
ATOM 665 C CA . HIS A 1 87 ? 1.626 1.808 -0.824 1.00 93.62 87 HIS A CA 1
ATOM 666 C C . HIS A 1 87 ? 1.061 2.111 -2.211 1.00 93.62 87 HIS A C 1
ATOM 668 O O . HIS A 1 87 ? 1.130 1.292 -3.127 1.00 93.62 87 HIS A O 1
ATOM 674 N N . LEU A 1 88 ? 0.532 3.317 -2.381 1.00 92.88 88 LEU A N 1
ATOM 675 C CA . LEU A 1 88 ? 0.225 3.847 -3.700 1.00 92.88 88 LEU A CA 1
ATOM 676 C C . LEU A 1 88 ? 1.512 3.976 -4.518 1.00 92.88 88 LEU A C 1
ATOM 678 O O . LEU A 1 88 ? 2.605 4.168 -3.968 1.00 92.88 88 LEU A O 1
ATOM 682 N N . ALA A 1 89 ? 1.381 3.847 -5.837 1.00 91.62 89 ALA A N 1
ATOM 683 C CA . ALA A 1 89 ? 2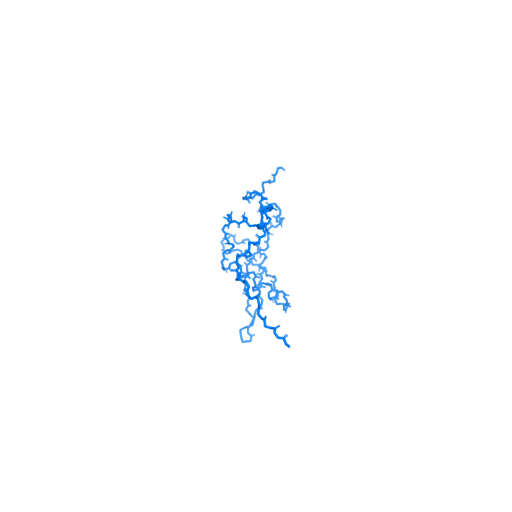.504 4.037 -6.740 1.00 91.62 89 ALA A CA 1
ATOM 684 C C . ALA A 1 89 ? 3.112 5.432 -6.509 1.00 91.62 89 ALA A C 1
ATOM 686 O O . ALA A 1 89 ? 2.364 6.412 -6.414 1.00 91.62 89 ALA A O 1
ATOM 687 N N . PRO A 1 90 ? 4.444 5.554 -6.407 1.00 85.12 90 PRO A N 1
ATOM 688 C CA . PRO A 1 90 ? 5.072 6.864 -6.445 1.00 85.12 90 PRO A CA 1
ATOM 689 C C . PRO A 1 90 ? 4.848 7.477 -7.837 1.00 85.12 90 PRO A C 1
ATOM 691 O O . PRO A 1 90 ? 5.397 7.002 -8.826 1.00 85.12 90 PRO A O 1
ATOM 694 N N . GLY A 1 91 ? 4.031 8.526 -7.928 1.00 88.38 91 GLY A N 1
ATOM 695 C CA . GLY A 1 91 ? 3.735 9.175 -9.206 1.00 88.38 91 GLY A CA 1
ATOM 696 C C . GLY A 1 91 ? 2.749 8.383 -10.072 1.00 88.38 91 GLY A C 1
ATOM 697 O O . GLY A 1 91 ? 1.711 7.943 -9.584 1.00 88.38 91 GLY A O 1
ATOM 698 N N . ASN A 1 92 ? 3.036 8.267 -11.370 1.00 88.75 92 ASN A N 1
ATOM 699 C CA . ASN A 1 92 ? 2.133 7.667 -12.350 1.00 88.75 92 ASN A CA 1
ATOM 700 C C . ASN A 1 92 ? 2.251 6.124 -12.362 1.00 88.75 92 ASN A C 1
ATOM 702 O O . ASN A 1 92 ? 3.301 5.606 -12.741 1.00 88.75 92 ASN A O 1
ATOM 706 N N . PRO A 1 93 ? 1.190 5.366 -12.017 1.00 89.50 93 PRO A N 1
ATOM 707 C CA . PRO A 1 93 ? 1.233 3.902 -12.010 1.00 89.50 93 PRO A CA 1
ATOM 708 C C . PRO A 1 93 ? 1.538 3.274 -13.376 1.00 89.50 93 PRO A C 1
ATOM 710 O O . PRO A 1 93 ? 2.120 2.194 -13.417 1.00 89.50 93 PRO A O 1
ATOM 713 N N . PHE A 1 94 ? 1.164 3.936 -14.477 1.00 87.50 94 PHE A N 1
ATOM 714 C CA . PHE A 1 94 ? 1.398 3.428 -15.835 1.00 87.50 94 PHE A CA 1
ATOM 715 C C . PHE A 1 94 ? 2.878 3.431 -16.226 1.00 87.50 94 PHE A C 1
ATOM 717 O O . PHE A 1 94 ? 3.285 2.619 -17.048 1.00 87.50 94 PHE A O 1
ATOM 724 N N . ASP A 1 95 ? 3.680 4.291 -15.597 1.00 89.62 95 ASP A N 1
ATOM 725 C CA . ASP A 1 95 ? 5.131 4.315 -15.799 1.00 89.62 95 ASP A CA 1
ATOM 726 C C . ASP A 1 95 ? 5.838 3.301 -14.877 1.00 89.62 95 ASP A C 1
ATOM 728 O O . ASP A 1 95 ? 6.992 2.942 -15.101 1.00 89.62 95 ASP A O 1
ATOM 732 N N . ALA A 1 96 ? 5.154 2.842 -13.819 1.00 87.81 96 ALA A N 1
ATOM 733 C CA . ALA A 1 96 ? 5.711 1.973 -12.784 1.00 87.81 96 ALA A CA 1
ATOM 734 C C . ALA A 1 96 ? 5.416 0.481 -13.002 1.00 87.81 96 ALA A C 1
ATOM 736 O O . ALA A 1 96 ? 6.184 -0.363 -12.535 1.00 87.81 96 ALA A O 1
ATOM 737 N N . TYR A 1 97 ? 4.307 0.143 -13.669 1.00 88.94 97 TYR A N 1
ATOM 738 C CA . TYR A 1 97 ? 3.837 -1.235 -13.796 1.00 88.94 97 TYR A CA 1
ATOM 739 C C . TYR A 1 97 ? 3.425 -1.575 -15.226 1.00 88.94 97 TYR A C 1
ATOM 741 O O . TYR A 1 97 ? 2.609 -0.886 -15.834 1.00 88.94 97 TYR A O 1
ATOM 749 N N . LEU A 1 98 ? 3.923 -2.709 -15.717 1.00 89.69 98 LEU A N 1
ATOM 750 C CA . LEU A 1 98 ? 3.463 -3.308 -16.964 1.00 89.69 98 LEU A CA 1
ATOM 751 C C . LEU A 1 98 ? 2.225 -4.178 -16.686 1.00 89.69 98 LEU A C 1
ATOM 753 O O . LEU A 1 98 ? 2.276 -5.033 -15.793 1.00 89.69 98 LEU A O 1
ATOM 757 N N . PRO A 1 99 ? 1.106 -3.993 -17.408 1.00 86.31 99 PRO A N 1
ATOM 758 C CA . PRO A 1 99 ? -0.068 -4.836 -17.231 1.00 86.31 99 PRO A CA 1
ATOM 759 C C . PRO A 1 99 ? 0.195 -6.251 -17.772 1.00 86.31 99 PRO A C 1
ATOM 761 O O . PRO A 1 99 ? 1.088 -6.439 -18.599 1.00 86.31 99 PRO A O 1
ATOM 764 N N . PRO A 1 100 ? -0.567 -7.270 -17.343 1.00 85.44 100 PRO A N 1
ATOM 765 C CA . PRO A 1 100 ? -0.484 -8.595 -17.951 1.00 85.44 100 PRO A CA 1
ATOM 766 C C . PRO A 1 100 ? -0.850 -8.535 -19.445 1.00 85.44 100 PRO A C 1
ATOM 768 O O . PRO A 1 100 ? -1.793 -7.841 -19.822 1.00 85.44 100 PRO A O 1
ATOM 771 N N . ALA A 1 101 ? -0.112 -9.265 -20.286 1.00 87.19 101 ALA A N 1
ATOM 772 C CA . ALA A 1 101 ? -0.379 -9.361 -21.723 1.00 87.19 101 ALA A CA 1
ATOM 773 C C . ALA A 1 101 ? -1.370 -10.493 -22.050 1.00 87.19 101 ALA A C 1
ATOM 775 O O . ALA A 1 101 ? -1.358 -11.545 -21.406 1.00 87.19 101 ALA A O 1
ATOM 776 N N . ASP A 1 102 ? -2.169 -10.318 -23.109 1.00 79.62 102 ASP A N 1
ATOM 777 C CA . ASP A 1 102 ? -3.216 -11.268 -23.531 1.00 79.62 102 ASP A CA 1
ATOM 778 C C . ASP A 1 102 ? -2.686 -12.682 -23.856 1.00 79.62 102 ASP A C 1
ATOM 780 O O . ASP A 1 102 ? -3.417 -13.667 -23.752 1.00 79.62 102 ASP A O 1
ATOM 784 N N . GLY A 1 103 ? -1.407 -12.797 -24.236 1.00 77.44 103 GLY A N 1
ATOM 785 C CA . GLY A 1 103 ? -0.730 -14.058 -24.574 1.00 77.44 103 GLY A CA 1
ATOM 786 C C . GLY A 1 103 ? 0.089 -14.686 -23.440 1.00 77.44 103 GLY A C 1
ATOM 787 O O . GLY A 1 103 ? 0.802 -15.659 -23.682 1.00 77.44 103 GLY A O 1
ATOM 788 N N . GLY A 1 104 ? 0.008 -14.137 -22.224 1.00 72.38 104 GLY A N 1
ATOM 789 C CA . GLY A 1 104 ? 0.911 -14.455 -21.117 1.00 72.38 104 GLY A CA 1
ATOM 790 C C . GLY A 1 104 ? 2.117 -13.508 -21.058 1.00 72.38 104 GLY A C 1
ATOM 791 O O . GLY A 1 104 ? 2.527 -12.933 -22.062 1.00 72.38 104 GLY A O 1
ATOM 792 N N . GLY A 1 105 ? 2.674 -13.325 -19.857 1.00 78.88 105 GLY A N 1
ATOM 793 C CA . GLY A 1 105 ? 3.713 -12.321 -19.595 1.00 78.88 105 GLY A CA 1
ATOM 794 C C . GLY A 1 105 ? 3.140 -10.928 -19.306 1.00 78.88 105 GLY A C 1
ATOM 795 O O . GLY A 1 105 ? 1.997 -10.805 -18.862 1.00 78.88 105 GLY A O 1
ATOM 796 N N . PHE A 1 106 ? 3.935 -9.883 -19.535 1.00 84.88 106 PHE A N 1
ATOM 797 C CA . PHE A 1 106 ? 3.566 -8.487 -19.282 1.00 84.88 106 PHE A CA 1
ATOM 798 C C . PHE A 1 106 ? 3.701 -7.668 -20.565 1.00 84.88 106 PHE A C 1
ATOM 800 O O . PHE A 1 106 ? 4.609 -7.915 -21.356 1.00 84.88 106 PHE A O 1
ATOM 807 N N . ALA A 1 107 ? 2.782 -6.733 -20.792 1.00 83.69 107 ALA A N 1
ATOM 808 C CA . ALA A 1 107 ? 2.788 -5.889 -21.975 1.00 83.69 107 ALA A CA 1
ATOM 809 C C . ALA A 1 107 ? 3.918 -4.865 -21.860 1.00 83.69 107 ALA A C 1
ATOM 811 O O . ALA A 1 107 ? 3.927 -4.065 -20.929 1.00 83.69 107 ALA A O 1
ATOM 812 N N . GLU A 1 108 ? 4.857 -4.885 -22.800 1.00 76.25 108 GLU A N 1
ATOM 813 C CA . GLU A 1 108 ? 5.865 -3.835 -22.939 1.00 76.25 108 GLU A CA 1
ATOM 814 C C . GLU A 1 108 ? 5.228 -2.647 -23.676 1.00 76.25 108 GLU A C 1
ATOM 816 O O . GLU A 1 108 ? 4.543 -2.825 -24.684 1.00 76.25 108 GLU A O 1
ATOM 821 N N . THR A 1 109 ? 5.391 -1.433 -23.149 1.00 62.25 109 THR A N 1
ATOM 822 C CA . THR A 1 109 ? 5.019 -0.207 -23.869 1.00 62.25 109 THR A CA 1
ATOM 823 C C . THR A 1 109 ? 5.990 0.000 -25.032 1.00 62.25 109 THR A C 1
ATOM 825 O O . THR A 1 109 ? 7.171 0.238 -24.778 1.00 62.25 109 THR A O 1
ATOM 828 N N . GLU A 1 110 ? 5.501 -0.102 -26.274 1.00 55.59 110 GLU A N 1
ATOM 829 C CA . GLU A 1 110 ? 6.211 0.352 -27.488 1.00 55.59 110 GLU A CA 1
ATOM 830 C C . GLU A 1 110 ? 6.226 1.882 -27.621 1.00 55.59 110 GLU A C 1
ATOM 832 O O . GLU A 1 110 ? 5.196 2.524 -27.299 1.00 55.59 110 GLU A O 1
#

pLDDT: mean 79.42, std 18.94, range [37.28, 96.94]

Radius of gyration: 28.39 Å; chains: 1; bounding box: 75×68×53 Å

Sequence (110 aa):
MNIAGRRPAAPLHPPFGPPSGGPFFCQELAMPIPDHASRNFQTLLQAARNDDLALMECLDAETRELRYVLCAVGRDGEDYVFTPFGHLAPGNPFDAYLPPADGGGFAETE

InterPro domains:
  IPR046120 Protein of unknown function DUF6117 [PF19612] (31-106)